Protein AF-A0A971RQH9-F1 (afdb_monomer_lite)

Radius of gyration: 13.94 Å; chains: 1; bounding box: 27×31×46 Å

Structure (mmCIF, N/CA/C/O backbone):
data_AF-A0A971RQH9-F1
#
_entry.id   AF-A0A971RQH9-F1
#
loop_
_atom_site.group_PDB
_atom_site.id
_atom_site.type_symbol
_atom_site.label_atom_id
_atom_site.label_alt_id
_atom_site.label_comp_id
_atom_site.label_asym_id
_atom_site.label_entity_id
_atom_site.label_seq_id
_atom_site.pdbx_PDB_ins_code
_atom_site.Cartn_x
_atom_site.Cartn_y
_atom_site.Cartn_z
_atom_site.occupancy
_atom_site.B_iso_or_equiv
_atom_site.auth_seq_id
_atom_site.auth_comp_id
_atom_site.auth_asym_id
_atom_site.auth_atom_id
_atom_site.pdbx_PDB_model_num
ATOM 1 N N . TYR A 1 1 ? -7.536 -19.010 -21.130 1.00 35.84 1 TYR A N 1
ATOM 2 C CA . TYR A 1 1 ? -6.155 -18.570 -20.876 1.00 35.84 1 TYR A CA 1
ATOM 3 C C . TYR A 1 1 ? -6.046 -18.284 -19.397 1.00 35.84 1 TYR A C 1
ATOM 5 O O . TYR A 1 1 ? -6.740 -17.398 -18.919 1.00 35.84 1 TYR A O 1
ATOM 13 N N . GLU A 1 2 ? -5.289 -19.093 -18.666 1.00 30.70 2 GLU A N 1
ATOM 14 C CA . GLU A 1 2 ? -5.024 -18.858 -17.248 1.00 30.70 2 GLU A CA 1
ATOM 15 C C . GLU A 1 2 ? -3.873 -17.853 -17.178 1.00 30.70 2 GLU A C 1
ATOM 17 O O . GLU A 1 2 ? -2.743 -18.169 -17.546 1.00 30.70 2 GLU A O 1
ATOM 22 N N . ILE A 1 3 ? -4.178 -16.600 -16.836 1.00 44.12 3 ILE A N 1
ATOM 23 C CA . ILE A 1 3 ? -3.135 -15.609 -16.580 1.00 44.12 3 ILE A CA 1
ATOM 24 C C . ILE A 1 3 ? -2.579 -15.950 -15.201 1.00 44.12 3 ILE A C 1
ATOM 26 O O . ILE A 1 3 ? -3.158 -15.588 -14.177 1.00 44.12 3 ILE A O 1
ATOM 30 N N . VAL A 1 4 ? -1.482 -16.704 -15.179 1.00 43.78 4 VAL A N 1
ATOM 31 C CA . VAL A 1 4 ? -0.687 -16.916 -13.970 1.00 43.78 4 VAL A CA 1
ATOM 32 C C . VAL A 1 4 ? 0.011 -15.593 -13.675 1.00 43.78 4 VAL A C 1
ATOM 34 O O . VAL A 1 4 ? 1.085 -15.303 -14.196 1.00 43.78 4 VAL A O 1
ATOM 37 N N . TRP A 1 5 ? -0.642 -14.740 -12.893 1.00 53.03 5 TRP A N 1
ATOM 38 C CA . TRP A 1 5 ? -0.024 -13.530 -12.372 1.00 53.03 5 TRP A CA 1
ATOM 39 C C . TRP A 1 5 ? 0.999 -13.954 -11.310 1.00 53.03 5 TRP A C 1
ATOM 41 O O . TRP A 1 5 ? 0.624 -14.229 -10.170 1.00 53.03 5 TRP A O 1
ATOM 51 N N . GLY A 1 6 ? 2.270 -14.065 -11.688 1.00 57.72 6 GLY A N 1
ATOM 52 C CA . GLY A 1 6 ? 3.377 -14.171 -10.739 1.00 57.72 6 GLY A CA 1
ATOM 53 C C . GLY A 1 6 ? 3.775 -12.775 -10.280 1.00 57.72 6 GLY A C 1
ATOM 54 O O . GLY A 1 6 ? 3.944 -11.890 -11.119 1.00 57.72 6 GLY A O 1
ATOM 55 N N . ASP A 1 7 ? 3.904 -12.562 -8.972 1.00 70.56 7 ASP A N 1
ATOM 56 C CA . ASP A 1 7 ? 4.489 -11.313 -8.489 1.00 70.56 7 ASP A CA 1
ATOM 57 C C . ASP A 1 7 ? 5.947 -11.226 -8.953 1.00 70.56 7 ASP A C 1
ATOM 59 O O . ASP A 1 7 ? 6.731 -12.164 -8.801 1.00 70.56 7 ASP A O 1
ATOM 63 N N . ASN A 1 8 ? 6.288 -10.089 -9.550 1.00 81.69 8 ASN A N 1
ATOM 64 C CA . ASN A 1 8 ? 7.617 -9.775 -10.060 1.00 81.69 8 ASN A CA 1
ATOM 65 C C . ASN A 1 8 ? 7.974 -8.357 -9.599 1.00 81.69 8 ASN A C 1
ATOM 67 O O . ASN A 1 8 ? 7.972 -7.435 -10.419 1.00 81.69 8 ASN A O 1
ATOM 71 N N . PRO A 1 9 ? 8.184 -8.143 -8.288 1.00 80.50 9 PRO A N 1
ATOM 72 C CA . PRO A 1 9 ? 8.450 -6.817 -7.758 1.00 80.50 9 PRO A CA 1
ATOM 73 C C . PRO A 1 9 ? 9.797 -6.289 -8.256 1.00 80.50 9 PRO A C 1
ATOM 75 O O . PRO A 1 9 ? 10.766 -7.034 -8.396 1.00 80.50 9 PRO A O 1
ATOM 78 N N . ASN A 1 10 ? 9.870 -4.981 -8.476 1.00 83.88 10 ASN A N 1
ATOM 79 C CA . ASN A 1 10 ? 11.114 -4.259 -8.717 1.00 83.88 10 ASN A CA 1
ATOM 80 C C . ASN A 1 10 ? 11.434 -3.337 -7.525 1.00 83.88 10 ASN A C 1
ATOM 82 O O . ASN A 1 10 ? 10.660 -3.235 -6.570 1.00 83.88 10 ASN A O 1
ATOM 86 N N . THR A 1 11 ? 12.591 -2.672 -7.563 1.00 86.00 11 THR A N 1
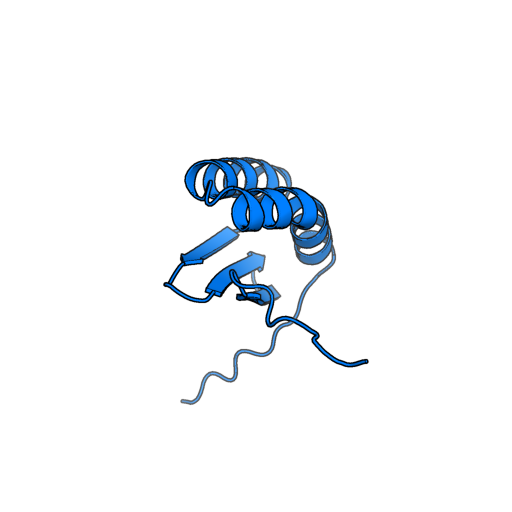ATOM 87 C CA . THR A 1 11 ? 13.039 -1.800 -6.466 1.00 86.00 11 THR A CA 1
ATOM 88 C C . THR A 1 11 ? 12.017 -0.711 -6.104 1.00 86.00 11 THR A C 1
ATOM 90 O O . THR A 1 11 ? 11.704 -0.615 -4.918 1.00 86.00 11 THR A O 1
ATOM 93 N N . PRO A 1 12 ? 11.425 0.040 -7.058 1.00 83.69 12 PRO A N 1
ATOM 94 C CA . PRO A 1 12 ? 10.355 0.995 -6.755 1.00 83.69 12 PRO A CA 1
ATOM 95 C C . PRO A 1 12 ? 9.183 0.396 -5.971 1.00 83.69 12 PRO A C 1
ATOM 97 O O . PRO A 1 12 ? 8.761 0.970 -4.968 1.00 83.69 12 PRO A O 1
ATOM 100 N N . LEU A 1 13 ? 8.686 -0.782 -6.365 1.00 85.69 13 LEU A N 1
ATOM 101 C CA . LEU A 1 13 ? 7.563 -1.426 -5.675 1.00 85.69 13 LEU A CA 1
ATOM 102 C C . LEU A 1 13 ? 7.924 -1.846 -4.247 1.00 85.69 13 LEU A C 1
ATOM 104 O O . LEU A 1 13 ? 7.103 -1.709 -3.341 1.00 85.69 13 LEU A O 1
ATOM 108 N N . LEU A 1 14 ? 9.154 -2.318 -4.023 1.00 85.12 14 LEU A N 1
ATOM 109 C CA . LEU A 1 14 ? 9.634 -2.679 -2.687 1.00 85.12 14 LEU A CA 1
ATOM 110 C C . LEU A 1 14 ? 9.836 -1.450 -1.791 1.00 85.12 14 LEU A C 1
ATOM 112 O O . LEU A 1 14 ? 9.528 -1.505 -0.600 1.00 85.12 14 LEU A O 1
ATOM 116 N N . GLU A 1 15 ? 10.323 -0.337 -2.342 1.00 85.62 15 GLU A N 1
ATOM 117 C CA . GLU A 1 15 ? 10.469 0.923 -1.605 1.00 85.62 15 GLU A CA 1
ATOM 118 C C . GLU A 1 15 ? 9.115 1.506 -1.210 1.00 85.62 15 GLU A C 1
ATOM 120 O O . GLU A 1 15 ? 8.923 1.858 -0.044 1.00 85.62 15 GLU A O 1
ATOM 125 N N . VAL A 1 16 ? 8.153 1.520 -2.139 1.00 83.69 16 VAL A N 1
ATOM 126 C CA . VAL A 1 16 ? 6.774 1.923 -1.845 1.00 83.69 16 VAL A CA 1
ATOM 127 C C . VAL A 1 16 ? 6.185 1.001 -0.784 1.00 83.69 16 VAL A C 1
ATOM 129 O O . VAL A 1 16 ? 5.681 1.480 0.227 1.00 83.69 16 VAL A O 1
ATOM 132 N N . ARG A 1 17 ? 6.320 -0.321 -0.931 1.00 85.56 17 ARG A N 1
ATOM 133 C CA . ARG A 1 17 ? 5.798 -1.278 0.051 1.00 85.56 17 ARG A CA 1
ATOM 134 C C . ARG A 1 17 ? 6.361 -1.055 1.455 1.00 85.56 17 ARG A C 1
ATOM 136 O O . ARG A 1 17 ? 5.599 -1.107 2.421 1.00 85.56 17 ARG A O 1
ATOM 143 N N . LYS A 1 18 ? 7.664 -0.786 1.559 1.00 84.81 18 LYS A N 1
ATOM 144 C CA . LYS A 1 18 ? 8.343 -0.477 2.822 1.00 84.81 18 LYS A CA 1
ATOM 145 C C . LYS A 1 18 ? 7.897 0.870 3.397 1.00 84.81 18 LYS A C 1
ATOM 147 O O . LYS A 1 18 ? 7.732 0.991 4.605 1.00 84.81 18 LYS A O 1
ATOM 152 N N . GLY A 1 19 ? 7.678 1.879 2.554 1.00 82.69 19 GLY A N 1
ATOM 153 C CA . GLY A 1 19 ? 7.111 3.166 2.972 1.00 82.69 19 GLY A CA 1
ATOM 154 C C . GLY A 1 19 ? 5.682 3.032 3.505 1.00 82.69 19 GLY A C 1
ATOM 155 O O . GLY A 1 19 ? 5.306 3.700 4.468 1.00 82.69 19 GLY A O 1
ATOM 156 N N . LEU A 1 20 ? 4.913 2.102 2.934 1.00 82.56 20 LEU A N 1
ATOM 157 C CA . LEU A 1 20 ? 3.534 1.824 3.324 1.00 82.56 20 LEU A CA 1
ATOM 158 C C . LEU A 1 20 ? 3.398 0.967 4.586 1.00 82.56 20 LEU A C 1
ATOM 160 O O . LEU A 1 20 ? 2.312 0.956 5.158 1.00 82.56 20 LEU A O 1
ATOM 164 N N . ASP A 1 21 ? 4.455 0.296 5.062 1.00 83.06 21 ASP A N 1
ATOM 165 C CA . ASP A 1 21 ? 4.389 -0.564 6.257 1.00 83.06 21 ASP A CA 1
ATOM 166 C C . ASP A 1 21 ? 3.806 0.166 7.469 1.00 83.06 21 ASP A C 1
ATOM 168 O O . ASP A 1 21 ? 2.927 -0.357 8.155 1.00 83.06 21 ASP A O 1
ATOM 172 N N . LEU A 1 22 ? 4.265 1.395 7.720 1.00 78.94 22 LEU A N 1
ATOM 173 C CA . LEU A 1 22 ? 3.801 2.179 8.861 1.00 78.94 22 LEU A CA 1
ATOM 174 C C . LEU A 1 22 ? 2.329 2.581 8.703 1.00 78.94 22 LEU A C 1
ATOM 176 O O . LEU A 1 22 ? 1.545 2.411 9.633 1.00 78.94 22 LEU A O 1
ATOM 180 N N . ALA A 1 23 ? 1.938 3.051 7.516 1.00 80.81 23 ALA A N 1
ATOM 181 C CA . ALA A 1 23 ? 0.558 3.439 7.234 1.00 80.81 23 ALA A CA 1
ATOM 182 C C . ALA A 1 23 ? -0.400 2.239 7.329 1.00 80.81 23 ALA A C 1
ATOM 184 O O . ALA A 1 23 ? -1.496 2.360 7.873 1.00 80.81 23 ALA A O 1
ATOM 185 N N . LEU A 1 24 ? 0.028 1.064 6.859 1.00 79.50 24 LEU A N 1
ATOM 186 C CA . LEU A 1 24 ? -0.731 -0.183 6.944 1.00 79.50 24 LEU A CA 1
ATOM 187 C C . LEU A 1 24 ? -0.894 -0.657 8.392 1.00 79.50 24 LEU A C 1
ATOM 189 O O . LEU A 1 24 ? -1.986 -1.074 8.777 1.00 79.50 24 LEU A O 1
ATOM 193 N N . GLN A 1 25 ? 0.154 -0.553 9.214 1.00 76.88 25 GLN A N 1
ATOM 194 C CA . GLN A 1 25 ? 0.091 -0.858 10.649 1.00 76.88 25 GLN A CA 1
ATOM 195 C C . GLN A 1 25 ? -0.883 0.075 11.383 1.00 76.88 25 GLN A C 1
ATOM 197 O O . GLN A 1 25 ? -1.726 -0.385 12.156 1.00 76.88 25 GLN A O 1
ATOM 202 N N . GLU A 1 26 ? -0.819 1.380 11.113 1.00 74.69 26 GLU A N 1
ATOM 203 C CA . GLU A 1 26 ? -1.718 2.364 11.724 1.00 74.69 26 GLU A CA 1
ATOM 204 C C . GLU A 1 26 ? -3.174 2.162 11.294 1.00 74.69 26 GLU A C 1
A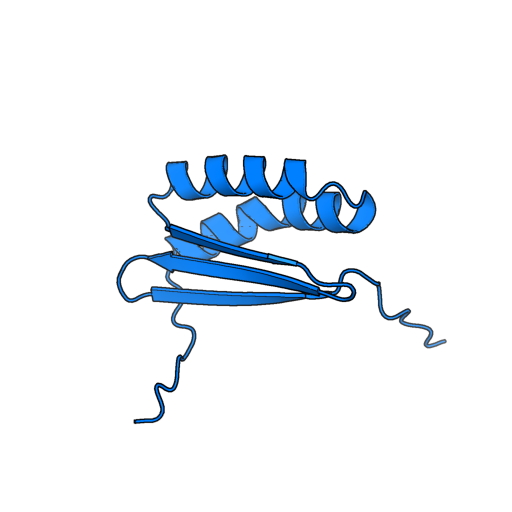TOM 206 O O . GLU A 1 26 ? -4.077 2.176 12.137 1.00 74.69 26 GLU A O 1
ATOM 211 N N . ALA A 1 27 ? -3.406 1.920 10.002 1.00 76.69 27 ALA A N 1
ATOM 212 C CA . ALA A 1 27 ? -4.729 1.649 9.454 1.00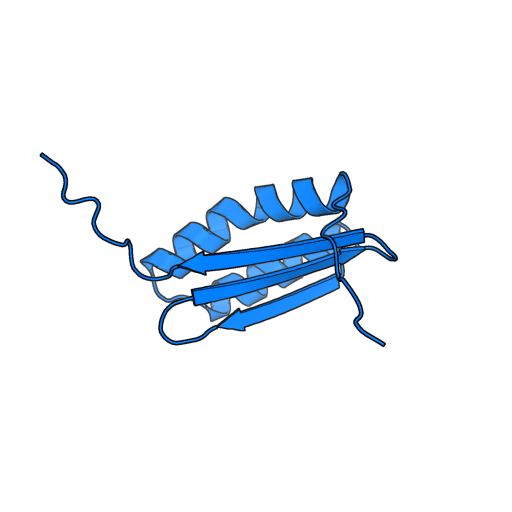 76.69 27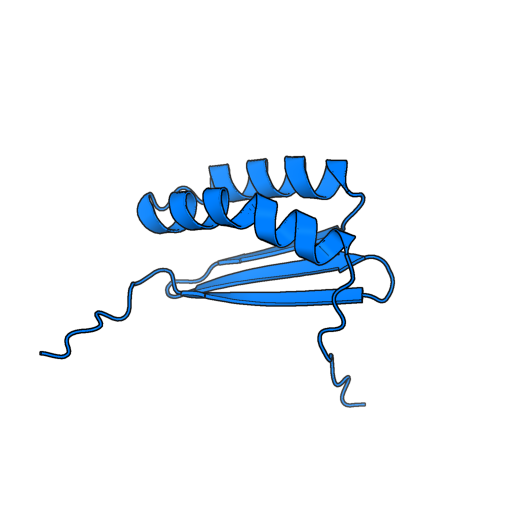 ALA A CA 1
ATOM 213 C C . ALA A 1 27 ? -5.339 0.382 10.055 1.00 76.69 27 ALA A C 1
ATOM 215 O O . ALA A 1 27 ? -6.499 0.401 10.469 1.00 76.69 27 ALA A O 1
ATOM 216 N N . ARG A 1 28 ? -4.532 -0.677 10.189 1.00 74.06 28 ARG A N 1
ATOM 217 C CA . ARG A 1 28 ? -4.918 -1.924 10.851 1.00 74.06 28 ARG A CA 1
ATOM 218 C C . ARG A 1 28 ? -5.340 -1.692 12.300 1.00 74.06 28 ARG A C 1
ATOM 220 O O . ARG A 1 28 ? -6.378 -2.189 12.721 1.00 74.06 28 ARG A O 1
ATOM 227 N N . TRP A 1 29 ? -4.559 -0.947 13.081 1.00 71.69 29 TRP A N 1
ATOM 228 C CA . TRP A 1 29 ? -4.860 -0.745 14.502 1.00 71.69 29 TRP A CA 1
ATOM 229 C C . TRP A 1 29 ? -6.028 0.202 14.748 1.00 71.69 29 TRP A C 1
ATOM 231 O O . TRP A 1 29 ? -6.812 -0.012 15.671 1.00 71.69 29 TRP A O 1
ATOM 241 N N . ARG A 1 30 ? -6.156 1.255 13.942 1.00 72.19 30 ARG A N 1
ATOM 242 C CA . ARG A 1 30 ? -7.140 2.318 14.180 1.00 72.19 30 ARG A CA 1
ATOM 243 C C . ARG A 1 30 ? -8.403 2.191 13.337 1.00 72.19 30 ARG A C 1
ATOM 245 O O . ARG A 1 30 ? -9.299 3.011 13.504 1.00 72.19 30 ARG A O 1
ATOM 252 N N . HIS A 1 31 ? -8.476 1.203 12.443 1.00 68.25 31 HIS A N 1
ATOM 253 C CA . HIS A 1 31 ? -9.533 1.082 11.429 1.00 68.25 31 HIS A CA 1
ATOM 254 C C . HIS A 1 31 ? -9.669 2.367 10.585 1.00 68.25 31 HIS A C 1
ATOM 256 O O . HIS A 1 31 ? -10.745 2.729 10.113 1.00 68.25 31 HIS A O 1
ATOM 262 N N . GLN A 1 32 ? -8.560 3.093 10.408 1.00 72.19 32 GLN A N 1
ATOM 263 C CA . GLN A 1 32 ? -8.506 4.378 9.708 1.00 72.19 32 GLN A CA 1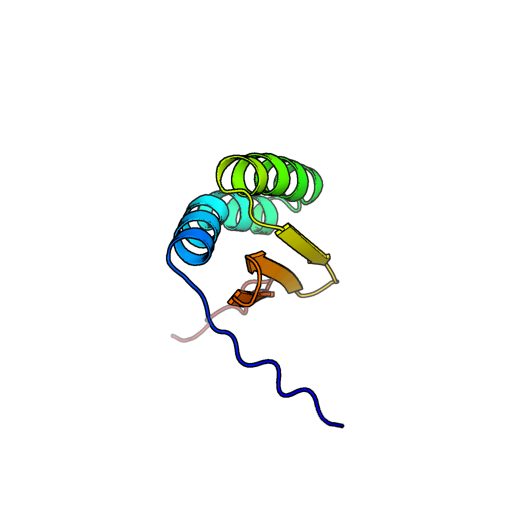
ATOM 264 C C . GLN A 1 32 ? -8.128 4.170 8.237 1.00 72.19 32 GLN A C 1
ATOM 266 O O . GLN A 1 32 ? -7.070 4.589 7.777 1.00 72.19 32 GLN A O 1
ATOM 271 N N . PHE A 1 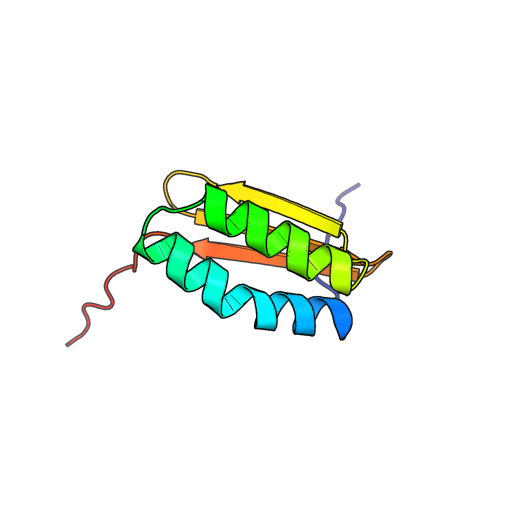33 ? -9.011 3.514 7.488 1.00 71.69 33 PHE A N 1
ATOM 272 C CA . PHE A 1 33 ? -8.789 3.172 6.076 1.00 71.69 33 PHE A CA 1
ATOM 273 C C . PHE A 1 33 ? -8.722 4.382 5.142 1.00 71.69 33 PHE A C 1
ATOM 275 O O . PHE A 1 33 ? -8.006 4.345 4.145 1.00 71.69 33 PHE A O 1
ATOM 282 N N . LEU A 1 34 ? -9.414 5.473 5.484 1.00 74.56 34 LEU A N 1
ATOM 283 C CA . LEU A 1 34 ? -9.324 6.725 4.730 1.00 74.56 34 LEU A CA 1
ATOM 284 C C . LEU A 1 34 ? -7.892 7.284 4.765 1.00 74.56 34 LEU A C 1
ATOM 286 O O . LEU A 1 34 ? -7.341 7.647 3.732 1.00 74.56 34 LEU A O 1
ATOM 290 N N . LEU A 1 35 ? -7.257 7.246 5.942 1.00 78.25 35 LEU A N 1
ATOM 291 C CA . LEU A 1 35 ? -5.872 7.683 6.119 1.00 78.25 35 LEU A CA 1
ATOM 292 C C . LEU A 1 35 ? -4.899 6.786 5.339 1.00 78.25 35 LEU A C 1
ATOM 294 O O . LEU A 1 35 ? -3.918 7.273 4.787 1.00 78.25 35 LEU A O 1
ATOM 298 N N . LEU A 1 36 ? -5.179 5.481 5.248 1.00 81.88 36 LEU A N 1
ATOM 299 C CA . LEU A 1 36 ? -4.383 4.563 4.429 1.00 81.88 36 LEU A CA 1
ATOM 300 C C . LEU A 1 36 ? -4.428 4.933 2.947 1.00 81.88 36 LEU A C 1
ATOM 302 O O . LEU A 1 36 ? -3.387 4.928 2.297 1.00 81.88 36 LEU A O 1
ATOM 306 N N . GLN A 1 37 ? -5.614 5.247 2.420 1.00 82.94 37 GLN A N 1
ATOM 307 C CA . GLN A 1 37 ? -5.774 5.645 1.021 1.00 82.94 37 GLN A CA 1
ATOM 308 C C . GLN A 1 37 ? -5.001 6.926 0.709 1.00 82.94 37 GLN A C 1
ATOM 310 O O . GLN A 1 37 ? -4.267 6.949 -0.275 1.00 82.94 37 GLN A O 1
ATOM 315 N N . GLU A 1 38 ? -5.104 7.943 1.568 1.00 84.81 38 GLU A N 1
ATOM 316 C CA . GLU A 1 38 ? -4.361 9.201 1.416 1.00 84.81 38 GLU A CA 1
ATOM 317 C C . GLU A 1 38 ? -2.845 8.957 1.408 1.00 84.81 38 GLU A C 1
ATOM 319 O O . GLU A 1 38 ? -2.135 9.438 0.526 1.00 84.81 38 GLU A O 1
ATOM 324 N N . ARG A 1 39 ? -2.341 8.141 2.344 1.00 83.50 39 ARG A N 1
ATOM 325 C CA . ARG A 1 39 ? -0.916 7.780 2.393 1.00 83.50 39 ARG A CA 1
ATOM 326 C C . ARG A 1 39 ? -0.477 6.977 1.179 1.00 83.50 39 ARG A C 1
ATOM 328 O O . ARG A 1 39 ? 0.603 7.229 0.652 1.00 83.50 39 ARG A O 1
ATOM 335 N N . MET A 1 40 ? -1.291 6.028 0.728 1.00 84.62 40 MET A N 1
ATOM 336 C CA . MET A 1 40 ? -1.005 5.281 -0.491 1.00 84.62 40 MET A CA 1
ATOM 337 C C . MET A 1 40 ? -0.868 6.208 -1.687 1.00 84.62 40 MET A C 1
ATOM 339 O O . MET A 1 40 ? 0.134 6.118 -2.387 1.00 84.62 40 MET A O 1
ATOM 343 N N . GLU A 1 41 ? -1.803 7.136 -1.866 1.00 87.00 41 GLU A N 1
ATOM 344 C CA . GLU A 1 41 ? -1.765 8.076 -2.979 1.00 87.00 41 GLU A CA 1
ATOM 345 C C . GLU A 1 41 ? -0.526 8.987 -2.940 1.00 87.00 41 GLU A C 1
ATOM 347 O O . GLU A 1 41 ? 0.110 9.207 -3.972 1.00 87.00 41 GLU A O 1
ATOM 352 N N . GLU A 1 42 ? -0.141 9.486 -1.759 1.00 86.06 42 GLU A N 1
ATOM 353 C CA . GLU A 1 42 ? 1.081 10.283 -1.581 1.00 86.06 42 GLU A CA 1
ATOM 354 C C . GLU A 1 42 ? 2.340 9.497 -1.983 1.00 86.06 42 GLU A C 1
ATOM 356 O O . GLU A 1 42 ? 3.167 9.985 -2.762 1.00 86.06 42 GLU A O 1
ATOM 361 N N . PHE A 1 43 ? 2.484 8.272 -1.472 1.00 82.50 43 PHE A N 1
ATOM 362 C CA . PHE A 1 43 ? 3.677 7.451 -1.684 1.00 82.50 43 PHE A CA 1
ATOM 363 C C . PHE A 1 43 ? 3.776 6.917 -3.110 1.00 82.50 43 PHE A C 1
ATOM 365 O O . PHE A 1 43 ? 4.850 6.942 -3.708 1.00 82.50 43 PHE A O 1
ATOM 372 N N . THR A 1 44 ? 2.674 6.450 -3.689 1.00 85.56 44 THR A N 1
ATOM 373 C CA . THR A 1 44 ? 2.701 5.874 -5.034 1.00 85.56 44 THR A CA 1
ATOM 374 C C . THR A 1 44 ? 2.936 6.959 -6.084 1.00 85.56 44 THR A C 1
ATOM 376 O O . THR A 1 44 ? 3.703 6.747 -7.024 1.00 85.56 44 THR A O 1
ATOM 379 N N . ARG A 1 45 ? 2.398 8.172 -5.875 1.00 85.62 45 ARG A N 1
ATOM 380 C CA . ARG A 1 45 ? 2.659 9.339 -6.733 1.00 85.62 45 ARG A CA 1
ATOM 381 C C . ARG A 1 45 ? 4.132 9.750 -6.724 1.00 85.62 45 ARG A C 1
ATOM 383 O O . ARG A 1 45 ? 4.661 10.087 -7.780 1.00 85.62 45 ARG A O 1
ATOM 390 N N . ALA A 1 46 ? 4.800 9.702 -5.570 1.00 84.44 46 ALA A N 1
ATOM 391 C CA . ALA A 1 46 ? 6.225 10.030 -5.466 1.00 84.44 46 ALA A CA 1
ATOM 392 C C . ALA A 1 46 ? 7.127 9.067 -6.263 1.00 84.44 46 ALA A C 1
ATOM 394 O O . ALA A 1 46 ? 8.195 9.470 -6.720 1.00 84.44 46 ALA A O 1
ATOM 395 N N . HIS A 1 47 ? 6.682 7.824 -6.465 1.00 80.31 47 HIS A N 1
ATOM 396 C CA . HIS A 1 47 ? 7.436 6.770 -7.148 1.00 80.31 47 HIS A CA 1
ATOM 397 C C . HIS A 1 47 ? 6.883 6.407 -8.539 1.00 80.31 47 HIS A C 1
ATOM 399 O O . HIS A 1 47 ? 7.380 5.467 -9.150 1.00 80.31 47 HIS A O 1
ATOM 405 N N . ALA A 1 48 ? 5.884 7.143 -9.047 1.00 85.94 48 ALA A N 1
ATOM 406 C CA . ALA A 1 48 ? 5.180 6.848 -10.304 1.00 85.94 48 ALA A CA 1
ATOM 407 C C . ALA A 1 48 ? 4.623 5.409 -10.388 1.00 85.94 48 ALA A C 1
ATOM 409 O O . ALA A 1 48 ? 4.541 4.825 -11.465 1.00 85.94 48 ALA A O 1
ATOM 410 N N . VAL A 1 49 ? 4.232 4.856 -9.240 1.00 87.62 49 VAL A N 1
ATOM 411 C CA . VAL A 1 49 ? 3.646 3.520 -9.102 1.00 87.62 49 VAL A CA 1
ATOM 412 C C . VAL A 1 49 ? 2.124 3.639 -9.136 1.00 87.62 49 VAL A C 1
ATOM 414 O O . VAL A 1 49 ? 1.545 4.548 -8.540 1.00 87.62 49 VAL A O 1
ATOM 417 N N . GLU A 1 50 ? 1.453 2.717 -9.814 1.00 89.94 50 GLU A N 1
ATOM 418 C CA . GLU A 1 50 ? -0.001 2.576 -9.739 1.00 89.94 50 GLU A CA 1
ATOM 419 C C . GLU A 1 50 ? -0.369 1.648 -8.579 1.00 89.94 50 GLU A C 1
ATOM 421 O O . GLU A 1 50 ? 0.385 0.738 -8.228 1.00 89.94 50 GLU A O 1
ATOM 426 N N . TYR A 1 51 ? -1.536 1.854 -7.968 1.00 88.75 51 TYR A N 1
ATOM 427 C CA . TYR A 1 51 ? -1.991 0.984 -6.890 1.00 88.75 51 TYR A CA 1
ATOM 428 C C . TYR A 1 51 ? -3.472 0.647 -6.974 1.00 88.75 51 TYR A C 1
ATOM 430 O O . TYR A 1 51 ? -4.283 1.395 -7.519 1.00 88.75 51 TYR A O 1
ATOM 438 N N . GLN A 1 52 ? -3.821 -0.485 -6.372 1.00 89.19 52 GLN A N 1
ATOM 439 C CA . GLN A 1 52 ? -5.191 -0.876 -6.081 1.00 89.19 52 GLN A CA 1
ATOM 440 C C . GLN A 1 52 ? -5.281 -1.277 -4.612 1.00 89.19 52 GLN A C 1
ATOM 442 O O . GLN A 1 52 ? -4.420 -1.994 -4.099 1.00 89.19 52 GLN A O 1
ATOM 447 N N . LEU A 1 53 ? -6.330 -0.801 -3.945 1.00 87.06 53 LEU A N 1
ATOM 448 C CA . LEU A 1 53 ? -6.627 -1.116 -2.555 1.00 87.06 53 LEU A CA 1
ATOM 449 C C . LEU A 1 53 ? -8.029 -1.720 -2.469 1.00 87.06 53 LEU A C 1
ATOM 451 O O . LEU A 1 53 ? -8.999 -1.102 -2.906 1.00 87.06 53 LEU A O 1
ATOM 455 N N . GLY A 1 54 ? -8.124 -2.910 -1.889 1.00 86.94 54 GLY A N 1
ATOM 456 C CA . GLY A 1 54 ? -9.374 -3.553 -1.498 1.00 86.94 54 GLY A CA 1
ATOM 457 C C . GLY A 1 54 ? -9.388 -3.787 0.007 1.00 86.94 54 GLY A C 1
ATOM 458 O O . GLY A 1 54 ? -8.342 -4.015 0.607 1.00 86.94 54 GLY A O 1
ATOM 459 N N . VAL A 1 55 ? -10.559 -3.724 0.628 1.00 84.50 55 VAL A N 1
ATOM 460 C CA . VAL A 1 55 ? -10.734 -4.029 2.052 1.00 84.50 55 VAL A CA 1
ATOM 461 C C . VAL A 1 55 ? -12.001 -4.857 2.201 1.00 84.50 55 VAL A C 1
ATOM 463 O O . VAL A 1 55 ? -13.028 -4.502 1.621 1.00 84.50 55 VAL A O 1
ATOM 466 N N . ASP A 1 56 ? -11.923 -5.936 2.971 1.00 86.75 56 ASP A N 1
ATOM 467 C CA . ASP A 1 56 ? -13.083 -6.677 3.462 1.00 86.75 56 ASP A CA 1
ATOM 468 C C . ASP A 1 56 ? -13.054 -6.789 4.997 1.00 86.75 56 ASP A C 1
ATOM 470 O O . ASP A 1 56 ? -12.333 -6.050 5.670 1.00 86.75 56 ASP A O 1
ATOM 474 N N . GLU A 1 57 ? -13.896 -7.653 5.566 1.00 81.44 57 GLU A N 1
ATOM 475 C CA . GLU A 1 57 ? -14.031 -7.811 7.019 1.00 81.44 57 GLU A CA 1
ATOM 476 C C . GLU A 1 57 ? -12.770 -8.385 7.689 1.00 81.44 57 GLU A C 1
ATOM 478 O O . GLU A 1 57 ? -12.562 -8.177 8.887 1.00 81.44 57 GLU A O 1
ATOM 483 N N . GLU A 1 58 ? -11.910 -9.079 6.941 1.00 84.06 58 GLU A N 1
ATOM 484 C CA . GLU A 1 58 ? -10.775 -9.831 7.479 1.00 84.06 58 GLU A CA 1
ATOM 485 C C . GLU A 1 58 ? -9.420 -9.344 6.948 1.00 84.06 58 GLU A C 1
ATOM 487 O O . GLU A 1 58 ? -8.408 -9.490 7.643 1.00 84.06 58 GLU A O 1
ATOM 492 N N . TYR A 1 59 ? -9.375 -8.730 5.763 1.00 84.94 59 TYR A N 1
ATOM 493 C CA . TYR A 1 59 ? -8.148 -8.416 5.038 1.00 84.94 59 TYR A CA 1
ATOM 494 C C . TYR A 1 59 ? -8.153 -7.037 4.368 1.00 84.94 59 TYR A C 1
ATOM 496 O O . TYR A 1 59 ? -9.164 -6.502 3.916 1.00 84.94 59 TYR A O 1
ATOM 504 N N . ILE A 1 60 ? -6.943 -6.495 4.234 1.00 84.38 60 ILE A N 1
ATOM 505 C CA . ILE A 1 60 ? -6.594 -5.421 3.308 1.00 84.38 60 ILE A CA 1
ATOM 506 C C . ILE A 1 60 ? -5.832 -6.050 2.145 1.00 84.38 60 ILE A C 1
ATOM 508 O O . ILE A 1 60 ? -4.789 -6.667 2.348 1.00 84.38 60 ILE A O 1
ATOM 512 N N . TYR A 1 61 ? -6.315 -5.857 0.928 1.00 88.50 61 TYR A N 1
ATOM 513 C CA . TYR A 1 61 ? -5.647 -6.269 -0.298 1.00 88.50 61 TYR A CA 1
ATOM 514 C C . TYR A 1 61 ? -4.945 -5.073 -0.923 1.00 88.50 61 TYR A C 1
ATOM 516 O O . TYR A 1 61 ? -5.587 -4.083 -1.271 1.00 88.50 61 TYR A O 1
ATOM 524 N N . VAL A 1 62 ? -3.633 -5.176 -1.095 1.00 88.19 62 VAL A N 1
ATOM 525 C CA . VAL A 1 62 ? -2.813 -4.166 -1.763 1.00 88.19 62 VAL A CA 1
ATOM 526 C C . VAL A 1 62 ? -2.260 -4.773 -3.041 1.00 88.19 62 VAL A C 1
ATOM 528 O O . VAL A 1 62 ? -1.664 -5.847 -3.007 1.00 88.19 62 VAL A O 1
ATOM 531 N N . ALA A 1 63 ? -2.425 -4.080 -4.162 1.00 90.19 63 ALA A N 1
ATOM 532 C CA . ALA A 1 63 ? -1.689 -4.349 -5.388 1.00 90.19 63 ALA A CA 1
ATOM 533 C C . ALA A 1 63 ? -0.915 -3.092 -5.780 1.00 90.19 63 ALA A C 1
ATOM 535 O O . ALA A 1 63 ? -1.500 -2.015 -5.865 1.00 90.19 63 ALA A O 1
ATOM 536 N N . LEU A 1 64 ? 0.383 -3.228 -6.021 1.00 90.06 64 LEU A N 1
ATOM 537 C CA . LEU A 1 64 ? 1.232 -2.188 -6.587 1.00 90.06 64 LEU A CA 1
ATOM 538 C C . LEU A 1 64 ? 1.656 -2.623 -7.990 1.00 90.06 64 LEU A C 1
ATOM 540 O O . LEU A 1 64 ? 2.041 -3.780 -8.183 1.00 90.06 64 LEU A O 1
ATOM 544 N N . LEU A 1 65 ? 1.588 -1.708 -8.952 1.00 89.38 65 LEU A N 1
ATOM 545 C CA . LEU A 1 65 ? 1.918 -1.956 -10.349 1.00 89.38 65 LEU A CA 1
ATOM 546 C C . LEU A 1 65 ? 2.922 -0.914 -10.848 1.00 89.38 65 LEU A C 1
ATOM 548 O O . LEU A 1 65 ? 2.758 0.285 -10.630 1.00 89.38 65 LEU A O 1
ATOM 552 N N . ASP A 1 66 ? 3.955 -1.385 -11.537 1.00 88.12 66 ASP A N 1
ATOM 553 C CA . ASP A 1 66 ? 4.931 -0.557 -12.245 1.00 88.12 66 ASP A CA 1
ATOM 554 C C . ASP A 1 66 ? 5.236 -1.193 -13.609 1.00 88.12 66 ASP A C 1
ATOM 556 O O . ASP A 1 66 ? 6.066 -2.100 -13.748 1.00 88.12 66 ASP A O 1
ATOM 560 N N . GLY A 1 67 ? 4.486 -0.772 -14.630 1.00 85.75 67 GLY A N 1
ATOM 561 C CA . GLY A 1 67 ? 4.576 -1.315 -15.983 1.00 85.75 67 GLY A CA 1
ATOM 562 C C . GLY A 1 67 ? 4.259 -2.813 -16.037 1.00 85.75 67 GLY A C 1
ATOM 563 O O . GLY A 1 67 ? 3.100 -3.213 -16.040 1.00 85.75 67 GLY A O 1
ATOM 564 N N . THR A 1 68 ? 5.299 -3.649 -16.119 1.00 84.69 68 THR A N 1
ATOM 565 C CA . THR A 1 68 ? 5.165 -5.125 -16.128 1.00 84.69 68 THR A CA 1
ATOM 566 C C . THR A 1 68 ? 5.399 -5.766 -14.759 1.00 84.69 68 THR A C 1
ATOM 568 O O . THR A 1 68 ? 5.211 -6.973 -14.603 1.00 84.69 68 THR A O 1
ATOM 571 N N . HIS A 1 69 ? 5.819 -4.973 -13.773 1.00 85.56 69 HIS A N 1
ATOM 572 C CA . HIS A 1 69 ? 6.083 -5.417 -12.416 1.00 85.56 69 HIS A CA 1
ATOM 573 C C . HIS A 1 69 ? 4.834 -5.271 -11.562 1.00 85.56 69 HIS A C 1
ATOM 575 O O . HIS A 1 69 ? 4.141 -4.256 -11.617 1.00 85.56 69 HIS A O 1
ATOM 581 N N . ILE A 1 70 ? 4.551 -6.300 -10.772 1.00 88.75 70 ILE A N 1
ATOM 582 C CA . ILE A 1 70 ? 3.384 -6.351 -9.897 1.00 88.75 70 ILE A CA 1
ATOM 583 C C . ILE A 1 70 ? 3.824 -6.925 -8.557 1.00 88.75 70 ILE A C 1
ATOM 585 O O . ILE A 1 70 ? 4.583 -7.898 -8.512 1.00 88.75 70 ILE A O 1
ATOM 589 N N . LEU A 1 71 ? 3.336 -6.316 -7.482 1.00 87.38 71 LEU A N 1
ATOM 590 C CA . LEU A 1 71 ? 3.431 -6.817 -6.117 1.00 87.38 71 LEU A CA 1
ATOM 591 C C . LEU A 1 71 ? 2.028 -6.844 -5.518 1.00 87.38 71 LEU A C 1
ATOM 593 O O . LEU A 1 71 ? 1.362 -5.809 -5.499 1.00 87.38 71 LEU A O 1
ATOM 597 N N . ARG A 1 72 ? 1.576 -7.997 -5.020 1.00 89.50 72 ARG A N 1
ATOM 598 C CA . ARG A 1 72 ? 0.270 -8.131 -4.373 1.00 89.50 72 ARG A CA 1
ATOM 599 C C . ARG A 1 72 ? 0.410 -8.731 -2.991 1.00 89.50 72 ARG A C 1
ATOM 601 O O . ARG A 1 72 ? 1.166 -9.668 -2.768 1.00 89.50 72 ARG A O 1
ATOM 608 N N . GLU A 1 73 ? -0.371 -8.210 -2.061 1.00 85.56 73 GLU A N 1
ATOM 609 C CA . GLU A 1 73 ? -0.343 -8.669 -0.683 1.00 85.56 73 GLU A CA 1
ATOM 610 C C . GLU A 1 73 ? -1.730 -8.612 -0.056 1.00 85.56 73 GLU A C 1
ATOM 612 O O . GLU A 1 73 ? -2.509 -7.693 -0.308 1.00 85.56 73 GLU A O 1
ATOM 617 N N . ALA A 1 74 ? -2.023 -9.612 0.772 1.00 85.94 74 ALA A N 1
ATOM 618 C CA . ALA A 1 74 ? -3.200 -9.649 1.623 1.00 85.94 74 ALA A CA 1
ATOM 619 C C . ALA A 1 74 ? -2.747 -9.516 3.080 1.00 85.94 74 ALA A C 1
ATOM 621 O O . ALA A 1 74 ? -2.003 -10.353 3.593 1.00 85.94 74 ALA A O 1
ATOM 622 N N . ILE A 1 75 ? -3.188 -8.452 3.741 1.00 84.06 75 ILE A N 1
ATOM 623 C CA . ILE A 1 75 ? -2.770 -8.077 5.088 1.00 84.06 75 ILE A CA 1
ATOM 624 C C . ILE A 1 75 ? -3.958 -8.303 6.023 1.00 84.06 75 ILE A C 1
ATOM 626 O O . ILE A 1 75 ? -4.961 -7.601 5.899 1.00 84.06 75 ILE A O 1
ATOM 630 N N . PRO A 1 76 ? -3.886 -9.262 6.959 1.00 82.62 76 PRO A N 1
ATOM 631 C CA . PRO A 1 76 ? -4.996 -9.544 7.859 1.00 82.62 76 PRO A CA 1
ATOM 632 C C . PRO A 1 76 ? -5.236 -8.376 8.824 1.00 82.62 76 PRO A C 1
ATOM 634 O O . PRO A 1 76 ? -4.301 -7.886 9.465 1.00 82.62 76 PRO A O 1
ATOM 637 N N . LEU A 1 77 ? -6.494 -7.961 8.969 1.00 74.81 77 LEU A N 1
ATOM 638 C CA . LEU A 1 77 ? -6.937 -6.917 9.894 1.00 74.81 77 LEU A CA 1
ATOM 639 C C . LEU A 1 77 ? -6.836 -7.387 11.342 1.00 74.81 77 LEU A C 1
ATOM 641 O O . LEU A 1 77 ? -6.219 -6.738 12.191 1.00 74.81 77 LEU A O 1
ATOM 645 N N . ILE A 1 78 ? -7.356 -8.579 11.604 1.00 69.25 78 ILE A N 1
ATOM 646 C CA . ILE A 1 78 ? -7.343 -9.200 12.922 1.00 69.25 78 ILE A CA 1
ATOM 647 C C . ILE A 1 78 ? -5.953 -9.812 13.138 1.00 69.25 78 ILE A C 1
ATOM 649 O O . ILE A 1 78 ? -5.397 -10.470 12.256 1.00 69.25 78 ILE A O 1
ATOM 653 N N . GLN A 1 79 ? -5.318 -9.576 14.290 1.00 59.12 79 GLN A N 1
ATOM 654 C CA . GLN A 1 79 ? -4.246 -10.481 14.703 1.00 59.12 79 GLN A CA 1
ATOM 655 C C . GLN A 1 79 ? -4.918 -11.825 14.952 1.00 59.12 79 GLN A C 1
ATOM 657 O O . GLN A 1 79 ? -5.655 -11.953 15.926 1.00 59.12 79 GLN A O 1
ATOM 662 N N . VAL A 1 80 ? -4.676 -12.822 14.096 1.00 51.44 80 VAL A N 1
ATOM 663 C CA . VAL A 1 80 ? -4.820 -14.207 14.544 1.00 51.44 80 VAL A CA 1
ATOM 664 C C . VAL A 1 80 ? -3.940 -14.281 15.779 1.00 51.44 80 VAL A C 1
ATOM 666 O O . VAL A 1 80 ? -2.717 -14.165 15.679 1.00 51.44 80 VAL A O 1
ATOM 669 N N . GLY A 1 81 ? -4.582 -14.300 16.946 1.00 44.03 81 GLY A N 1
ATOM 670 C CA . GLY A 1 81 ? -3.899 -14.372 18.215 1.00 44.03 81 GLY A CA 1
ATOM 671 C C . GLY A 1 81 ? -2.996 -15.584 18.143 1.00 44.03 81 GLY A C 1
ATOM 672 O O . GLY A 1 81 ? -3.474 -16.716 18.131 1.00 44.03 81 GLY A O 1
ATOM 673 N N . GLY A 1 82 ? -1.691 -15.339 18.091 1.00 38.69 82 GLY A N 1
ATOM 674 C CA . GLY A 1 82 ? -0.696 -16.315 18.485 1.00 38.69 82 GLY A CA 1
ATOM 675 C C . GLY A 1 82 ? -0.835 -16.532 19.985 1.00 38.69 82 GLY A C 1
ATOM 676 O O . GLY A 1 82 ? 0.006 -16.098 20.759 1.00 38.69 82 GLY A O 1
ATOM 677 N N . GLY A 1 83 ? -1.934 -17.160 20.398 1.00 47.31 83 GLY A N 1
ATOM 678 C CA . GLY A 1 83 ? -1.955 -17.956 21.602 1.00 47.31 83 GLY A CA 1
ATOM 679 C C . GLY A 1 83 ? -1.176 -19.223 21.293 1.00 47.31 83 GLY A C 1
ATOM 680 O O . GLY A 1 83 ? -1.721 -20.171 20.739 1.00 47.31 83 GLY A O 1
ATOM 681 N N . ALA A 1 84 ? 0.105 -19.226 21.631 1.00 41.12 84 ALA A N 1
ATOM 682 C CA . ALA A 1 84 ? 0.840 -20.445 21.906 1.00 41.12 84 ALA A CA 1
ATOM 683 C C . ALA A 1 84 ? 1.810 -20.135 23.049 1.00 41.12 84 ALA A C 1
ATOM 685 O O . ALA A 1 84 ? 2.577 -19.180 22.972 1.00 41.12 84 ALA A O 1
ATOM 686 N N . ASN A 1 85 ? 1.630 -20.913 24.114 1.00 36.84 85 ASN A N 1
ATOM 687 C CA . ASN A 1 85 ? 2.320 -20.918 25.403 1.00 36.84 85 ASN A CA 1
ATOM 688 C C . ASN A 1 85 ? 3.838 -20.723 25.352 1.00 36.84 85 ASN A C 1
ATOM 690 O O . ASN A 1 85 ? 4.465 -21.229 24.396 1.00 36.84 85 ASN A O 1
#

Foldseek 3Di:
DDPPDDADADPLRVVLVVQLPVVVVCCLVVVPVVSSVVSSVVSCVVSVWDWDWDDDPFWIWIWIDDPSHIDIDTHTSDPPPPPDD

Secondary structure (DSSP, 8-state):
----------HHHHHHHHHHHHHHHHHHHHT-HHHHHHHHHHHHHHTT-EEEEEE-SSEEEEEEEETTEEEEEEEESS-------

Sequence (85 aa):
YEIVWGDNPNTPLLEVRKGLDLALQEARWRHQFLLLQERMEEFTRAHAVEYQLGVDEEYIYVALLDGTHILREAIPLIQVGGGAN

pLDDT: mean 77.04, std 14.9, range [30.7, 90.19]